Protein AF-A0A447U8D1-F1 (afdb_monomer)

Structure (mmCIF, N/CA/C/O backbone):
data_AF-A0A447U8D1-F1
#
_entry.id   AF-A0A447U8D1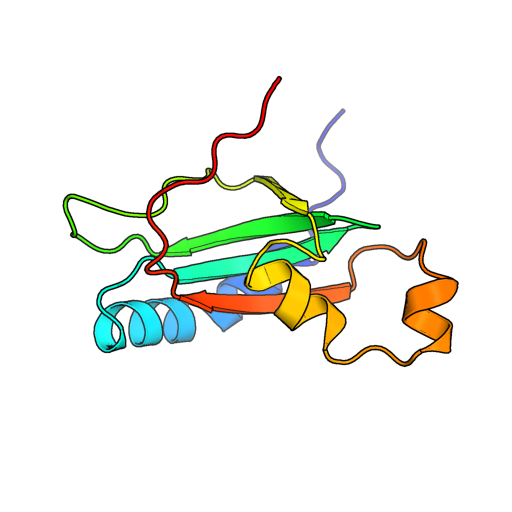-F1
#
loop_
_atom_site.group_PDB
_atom_site.id
_atom_site.type_symbol
_atom_site.label_atom_id
_atom_site.label_alt_id
_atom_site.label_comp_id
_atom_site.label_asym_id
_atom_site.label_entity_id
_atom_site.label_seq_id
_atom_site.pdbx_PDB_ins_code
_atom_site.Cartn_x
_atom_site.Cartn_y
_atom_site.Cartn_z
_atom_site.occupancy
_atom_site.B_iso_or_equiv
_atom_site.auth_seq_id
_atom_site.auth_comp_id
_atom_site.auth_asym_id
_atom_site.auth_atom_id
_atom_site.pdbx_PDB_model_num
ATOM 1 N N . MET A 1 1 ? -4.414 22.495 -18.293 1.00 30.03 1 MET A N 1
ATOM 2 C CA . MET A 1 1 ? -4.203 21.281 -19.118 1.00 30.03 1 MET A CA 1
ATOM 3 C C . MET A 1 1 ? -3.964 20.086 -18.184 1.00 30.03 1 MET A C 1
ATOM 5 O O . MET A 1 1 ? -2.828 19.682 -17.995 1.00 30.03 1 MET A O 1
ATOM 9 N N . TRP A 1 2 ? -5.014 19.576 -17.518 1.00 29.09 2 TRP A N 1
ATOM 10 C CA . TRP A 1 2 ? -4.907 18.527 -16.472 1.00 29.09 2 TRP A CA 1
ATOM 11 C C . TRP A 1 2 ? -5.945 17.395 -16.636 1.00 29.09 2 TRP A C 1
ATOM 13 O O . TRP A 1 2 ? -6.084 16.536 -15.771 1.00 29.09 2 TRP A O 1
ATOM 23 N N . ALA A 1 3 ? -6.712 17.397 -17.729 1.00 31.27 3 ALA A N 1
ATOM 24 C CA . ALA A 1 3 ? -7.995 16.695 -17.791 1.00 31.27 3 ALA A CA 1
ATOM 25 C C . ALA A 1 3 ? -7.976 15.281 -18.409 1.00 31.27 3 ALA A C 1
ATOM 27 O O . ALA A 1 3 ? -9.032 14.667 -18.493 1.00 31.27 3 ALA A O 1
ATOM 28 N N . LEU A 1 4 ? -6.833 14.715 -18.820 1.00 38.97 4 LEU A N 1
ATOM 29 C CA . LEU A 1 4 ? -6.835 13.491 -19.650 1.00 38.97 4 LEU A CA 1
ATOM 30 C C . LEU A 1 4 ? -6.114 12.264 -19.068 1.00 38.97 4 LEU A C 1
ATOM 32 O O . LEU A 1 4 ? -5.626 11.429 -19.820 1.00 38.97 4 LEU A O 1
ATOM 36 N N . ARG A 1 5 ? -6.062 12.081 -17.740 1.00 44.31 5 ARG A N 1
ATOM 37 C CA . ARG A 1 5 ? -5.369 10.906 -17.162 1.00 44.31 5 ARG A CA 1
ATOM 38 C C . ARG A 1 5 ? -6.108 10.204 -16.016 1.00 44.31 5 ARG A C 1
ATOM 40 O O . ARG A 1 5 ? -5.488 9.827 -15.033 1.00 44.31 5 ARG A O 1
ATOM 47 N N . ASN A 1 6 ? -7.433 10.039 -16.117 1.00 43.38 6 ASN A N 1
ATOM 48 C CA . ASN A 1 6 ? -8.276 9.537 -15.013 1.00 43.38 6 ASN A CA 1
ATOM 49 C C . ASN A 1 6 ? -9.350 8.508 -15.428 1.00 43.38 6 ASN A C 1
ATOM 51 O O . ASN A 1 6 ? -10.514 8.641 -15.036 1.00 43.38 6 ASN A O 1
ATOM 55 N N . ILE A 1 7 ? -8.981 7.485 -16.208 1.00 45.62 7 ILE A N 1
ATOM 56 C CA . ILE A 1 7 ? -9.900 6.373 -16.534 1.00 45.62 7 ILE A CA 1
ATOM 57 C C . ILE A 1 7 ? -9.532 5.056 -15.818 1.00 45.62 7 ILE A C 1
ATOM 59 O O . ILE A 1 7 ? -10.434 4.304 -15.484 1.00 45.62 7 ILE A O 1
ATOM 63 N N . HIS A 1 8 ? -8.274 4.816 -15.421 1.00 55.75 8 HIS A N 1
ATOM 64 C CA . HIS A 1 8 ? -7.895 3.537 -14.778 1.00 55.75 8 HIS A CA 1
ATOM 65 C C . HIS A 1 8 ? -7.888 3.537 -13.236 1.00 55.75 8 HIS A C 1
ATOM 67 O O . HIS A 1 8 ? -8.060 2.490 -12.624 1.00 55.75 8 HIS A O 1
ATOM 73 N N . ASN A 1 9 ? -7.721 4.692 -12.578 1.00 57.09 9 ASN A N 1
ATOM 74 C CA . ASN A 1 9 ? -7.604 4.754 -11.110 1.00 57.09 9 ASN A CA 1
ATOM 75 C C . ASN A 1 9 ? -8.960 4.630 -10.381 1.00 57.09 9 ASN A C 1
ATOM 77 O O . ASN A 1 9 ? -9.060 4.031 -9.313 1.00 57.09 9 ASN A O 1
ATOM 81 N N . ARG A 1 10 ? -10.030 5.179 -10.975 1.00 59.50 10 ARG A N 1
ATOM 82 C CA . ARG A 1 10 ? -11.375 5.139 -10.377 1.00 59.50 10 ARG A CA 1
ATOM 83 C C . ARG A 1 10 ? -11.905 3.715 -10.215 1.00 59.50 10 ARG A C 1
ATOM 85 O O . ARG A 1 10 ? -12.557 3.444 -9.213 1.00 59.50 10 ARG A O 1
ATOM 92 N N . ASP A 1 11 ? -11.578 2.830 -11.151 1.00 76.19 11 ASP A N 1
ATOM 93 C CA . ASP A 1 11 ? -11.972 1.423 -11.089 1.00 76.19 11 ASP A CA 1
ATOM 94 C C . ASP A 1 11 ? -11.291 0.711 -9.904 1.00 76.19 11 ASP A C 1
ATOM 96 O O . ASP A 1 11 ? -11.960 0.193 -9.010 1.00 76.19 11 ASP A O 1
ATOM 100 N N . VAL A 1 12 ? -9.964 0.844 -9.784 1.00 81.56 12 VAL A N 1
ATOM 101 C CA . VAL A 1 12 ? -9.176 0.246 -8.690 1.00 81.56 12 VAL A CA 1
ATOM 102 C C . VAL A 1 12 ? -9.679 0.673 -7.311 1.00 81.56 12 VAL A C 1
ATOM 104 O O . VAL A 1 12 ? -9.850 -0.171 -6.434 1.00 81.56 12 VAL A O 1
ATOM 107 N N . LEU A 1 13 ? -9.939 1.965 -7.097 1.00 87.31 13 LEU A N 1
ATOM 108 C CA . LEU A 1 13 ? -10.405 2.456 -5.795 1.00 87.31 13 LEU A CA 1
ATOM 109 C C . LEU A 1 13 ? -11.836 2.025 -5.475 1.00 87.31 13 LEU A C 1
ATOM 111 O O . LEU A 1 13 ? -12.155 1.817 -4.302 1.00 87.31 13 LEU A O 1
ATOM 115 N N . SER A 1 14 ? -12.684 1.868 -6.494 1.00 87.69 14 SER A N 1
ATOM 116 C CA . SER A 1 14 ? -14.043 1.359 -6.306 1.00 87.69 14 SER A CA 1
ATOM 117 C C . SER A 1 14 ? -14.029 -0.085 -5.796 1.00 87.69 14 SER A C 1
ATOM 119 O O . SER A 1 14 ? -14.736 -0.406 -4.841 1.00 87.69 14 SER A O 1
ATOM 121 N N . VAL A 1 15 ? -13.137 -0.915 -6.347 1.00 89.94 15 VAL A N 1
ATOM 122 C CA . VAL A 1 15 ? -12.950 -2.310 -5.932 1.00 89.94 15 VAL A CA 1
ATOM 123 C C . VAL A 1 15 ? -12.231 -2.396 -4.587 1.00 89.94 15 VAL A C 1
ATOM 125 O O . VAL A 1 15 ? -12.634 -3.169 -3.725 1.00 89.94 15 VAL A O 1
ATOM 128 N N . ALA A 1 16 ? -11.185 -1.594 -4.370 1.00 91.50 16 ALA A N 1
ATOM 129 C CA . ALA A 1 16 ? -10.369 -1.650 -3.159 1.00 91.50 16 ALA A CA 1
ATOM 130 C C . ALA A 1 16 ? -11.097 -1.120 -1.912 1.00 91.50 16 ALA A C 1
ATOM 132 O O . ALA A 1 16 ? -10.801 -1.566 -0.805 1.00 91.50 16 ALA A O 1
ATOM 133 N N . GLY A 1 17 ? -12.052 -0.196 -2.066 1.00 92.94 17 GLY A N 1
ATOM 134 C CA . GLY A 1 17 ? -12.705 0.518 -0.962 1.00 92.94 17 GLY A CA 1
ATOM 135 C C . GLY A 1 17 ? -13.197 -0.366 0.198 1.00 92.94 17 GLY A C 1
ATOM 136 O O . GLY A 1 17 ? -12.819 -0.098 1.346 1.00 92.94 17 GLY A O 1
ATOM 137 N N . PRO A 1 18 ? -13.990 -1.427 -0.055 1.00 94.69 18 PRO A N 1
ATOM 138 C CA . PRO A 1 18 ? -14.447 -2.344 0.991 1.00 94.69 18 PRO A CA 1
ATOM 139 C C . PRO A 1 18 ? -13.302 -3.082 1.699 1.00 94.69 18 PRO A C 1
ATOM 141 O O . PRO A 1 18 ? -13.313 -3.209 2.926 1.00 94.69 18 PRO A O 1
ATOM 144 N N . PHE A 1 19 ? -12.285 -3.522 0.952 1.00 94.88 19 PHE A N 1
ATOM 145 C CA . PHE A 1 19 ? -11.123 -4.220 1.509 1.00 94.88 19 PHE A CA 1
ATOM 146 C C . PHE A 1 19 ? -10.256 -3.290 2.349 1.00 94.88 19 PHE A C 1
ATOM 148 O O . PHE A 1 19 ? -9.835 -3.672 3.436 1.00 94.88 19 PHE A O 1
ATOM 155 N N . MET A 1 20 ? -10.048 -2.055 1.891 1.00 94.75 20 MET A N 1
ATOM 156 C CA . MET A 1 20 ? -9.318 -1.041 2.646 1.00 94.75 20 MET A CA 1
ATOM 157 C C . MET A 1 20 ? -9.993 -0.750 3.983 1.00 94.75 20 MET A C 1
ATOM 159 O O . MET A 1 20 ? -9.324 -0.680 5.009 1.00 94.75 20 MET A O 1
ATOM 163 N N . HIS A 1 21 ? -11.320 -0.592 3.980 1.00 95.25 21 HIS A N 1
ATOM 164 C CA . HIS A 1 21 ? -12.075 -0.336 5.201 1.00 95.25 21 HIS A CA 1
ATOM 165 C C . HIS A 1 21 ? -11.984 -1.516 6.172 1.00 95.25 21 HIS A C 1
ATOM 167 O O . HIS A 1 21 ? -11.685 -1.321 7.347 1.00 95.25 21 HIS A O 1
ATOM 173 N N . ARG A 1 22 ? -12.178 -2.746 5.679 1.00 95.75 22 ARG A N 1
ATOM 174 C CA . ARG A 1 22 ? -12.049 -3.952 6.503 1.00 95.75 22 ARG A CA 1
ATOM 175 C C . ARG A 1 22 ? -10.637 -4.100 7.069 1.00 95.75 22 ARG A C 1
ATOM 177 O O . ARG A 1 22 ? -10.501 -4.399 8.247 1.00 95.75 22 ARG A O 1
ATOM 184 N N . LEU A 1 23 ? -9.608 -3.879 6.253 1.00 94.19 23 LEU A N 1
ATOM 185 C CA . LEU A 1 23 ? -8.218 -3.976 6.688 1.00 94.19 23 LEU A CA 1
ATOM 186 C C . LEU A 1 23 ? -7.895 -2.924 7.752 1.00 94.19 23 LEU A C 1
ATOM 188 O O . LEU A 1 23 ? -7.296 -3.283 8.753 1.00 94.19 23 LEU A O 1
ATOM 192 N N . MET A 1 24 ? -8.363 -1.682 7.585 1.00 94.00 24 MET A N 1
ATOM 193 C CA . MET A 1 24 ? -8.179 -0.609 8.571 1.00 94.00 24 MET A CA 1
ATOM 194 C C . MET A 1 24 ? -8.825 -0.970 9.910 1.00 94.00 24 MET A C 1
ATOM 196 O O . MET A 1 24 ? -8.212 -0.792 10.957 1.00 94.00 24 MET A O 1
ATOM 200 N N . LEU A 1 25 ? -10.036 -1.535 9.886 1.00 94.12 25 LEU A N 1
ATOM 201 C CA . LEU A 1 25 ? -10.708 -1.983 11.107 1.00 94.12 25 LEU A CA 1
ATOM 202 C C . LEU A 1 25 ? -9.979 -3.145 11.792 1.00 94.12 25 LEU A C 1
ATOM 204 O O . LEU A 1 25 ? -9.952 -3.200 13.016 1.00 94.12 25 LEU A O 1
ATOM 208 N N . LEU A 1 26 ? -9.417 -4.076 11.016 1.00 94.56 26 LEU A N 1
ATOM 209 C CA . LEU A 1 26 ? -8.712 -5.242 11.551 1.00 94.56 26 LEU A CA 1
ATOM 210 C C . LEU A 1 26 ? -7.318 -4.899 12.085 1.00 94.56 26 LEU A C 1
ATOM 212 O O . LEU A 1 26 ? -6.904 -5.481 13.081 1.00 94.56 26 LEU A O 1
ATOM 216 N N . SER A 1 27 ? -6.592 -3.993 11.424 1.00 91.06 27 SER A N 1
ATOM 217 C CA . SER A 1 27 ? -5.248 -3.589 11.845 1.00 91.06 27 SER A CA 1
ATOM 218 C C . SER A 1 27 ? -5.257 -2.474 12.887 1.00 91.06 27 SER A C 1
ATOM 220 O O . SER A 1 27 ? -4.308 -2.367 13.652 1.00 91.06 27 SER A O 1
ATOM 222 N N . GLY A 1 28 ? -6.292 -1.627 12.906 1.00 91.00 28 GLY A N 1
ATOM 223 C CA . GLY A 1 28 ? -6.302 -0.381 13.678 1.00 91.00 28 GLY A CA 1
ATOM 224 C C . GLY A 1 28 ? -5.428 0.728 13.076 1.00 91.00 28 GLY A C 1
ATOM 225 O O . GLY A 1 28 ? -5.309 1.799 13.667 1.00 91.00 28 GLY A O 1
ATOM 226 N N . GLU A 1 29 ? -4.859 0.498 11.893 1.00 90.69 29 GLU A N 1
ATOM 227 C CA . GLU A 1 29 ? -3.856 1.352 11.251 1.00 90.69 29 GLU A CA 1
ATOM 228 C C . GLU A 1 29 ? -4.385 2.016 9.977 1.00 90.69 29 GLU A C 1
ATOM 230 O O . GLU A 1 29 ? -5.316 1.519 9.337 1.00 90.69 29 GLU A O 1
ATOM 235 N N . THR A 1 30 ? -3.765 3.124 9.560 1.00 92.31 30 THR A N 1
ATOM 236 C CA . THR A 1 30 ? -4.105 3.759 8.280 1.00 92.31 30 THR A CA 1
ATOM 237 C C . THR A 1 30 ? -3.780 2.806 7.129 1.00 92.31 30 THR A C 1
ATOM 239 O O . THR A 1 30 ? -2.661 2.305 7.008 1.00 92.31 30 THR A O 1
ATOM 242 N N . VAL A 1 31 ? -4.757 2.579 6.249 1.00 93.75 31 VAL A N 1
ATOM 243 C CA . VAL A 1 31 ? -4.598 1.746 5.053 1.00 93.75 31 VAL A CA 1
ATOM 244 C C . VAL A 1 31 ? -4.436 2.618 3.824 1.00 93.75 31 VAL A C 1
ATOM 246 O O . VAL A 1 31 ? -5.242 3.512 3.576 1.00 93.75 31 VAL A O 1
ATOM 249 N N . ASN A 1 32 ? -3.426 2.314 3.018 1.00 92.75 32 ASN A N 1
ATOM 250 C CA . ASN A 1 32 ? -3.109 3.025 1.791 1.00 92.75 32 ASN A CA 1
ATOM 251 C C . ASN A 1 32 ? -3.214 2.089 0.585 1.00 92.75 32 ASN A C 1
ATOM 253 O O . ASN A 1 32 ? -2.916 0.898 0.675 1.00 92.75 32 ASN A O 1
ATOM 257 N N . VAL A 1 33 ? -3.598 2.657 -0.555 1.00 93.19 33 VAL A N 1
ATOM 258 C CA . VAL A 1 33 ? -3.473 2.033 -1.873 1.00 93.19 33 VAL A CA 1
ATOM 259 C C . VAL A 1 33 ? -2.510 2.862 -2.693 1.00 93.19 33 VAL A C 1
ATOM 261 O O . VAL A 1 33 ? -2.694 4.073 -2.827 1.00 93.19 33 VAL A O 1
ATOM 264 N N . ALA A 1 34 ? -1.506 2.209 -3.262 1.00 92.00 34 ALA A N 1
ATOM 265 C CA . ALA A 1 34 ? -0.517 2.847 -4.111 1.00 92.00 34 ALA A CA 1
ATOM 266 C C . ALA A 1 34 ? -0.425 2.147 -5.460 1.00 92.00 34 ALA A C 1
ATOM 268 O O . ALA A 1 34 ? -0.547 0.928 -5.524 1.00 92.00 34 ALA A O 1
ATOM 269 N N . ILE A 1 35 ? -0.153 2.907 -6.516 1.00 91.00 35 ILE A N 1
ATOM 270 C CA . ILE A 1 35 ? 0.226 2.365 -7.824 1.00 91.00 35 ILE A CA 1
ATOM 271 C C . ILE A 1 35 ? 1.672 2.695 -8.117 1.00 91.00 35 ILE A C 1
ATOM 273 O O . ILE A 1 35 ? 2.170 3.755 -7.737 1.00 91.00 35 ILE A O 1
ATOM 277 N N . ARG A 1 36 ? 2.343 1.824 -8.857 1.00 88.62 36 ARG A N 1
ATOM 278 C CA . ARG A 1 36 ? 3.692 2.122 -9.312 1.00 88.62 36 ARG A CA 1
ATOM 279 C C . ARG A 1 36 ? 3.690 3.143 -10.445 1.00 88.62 36 ARG A C 1
ATOM 281 O O . ARG A 1 36 ? 2.890 3.052 -11.372 1.00 88.62 36 ARG A O 1
ATOM 288 N N . ASN A 1 37 ? 4.618 4.090 -10.411 1.00 87.00 37 ASN A N 1
ATOM 289 C CA . ASN A 1 37 ? 4.879 5.023 -11.498 1.00 87.00 37 ASN A CA 1
ATOM 290 C C . ASN A 1 37 ? 6.391 5.223 -11.663 1.00 87.00 37 ASN A C 1
ATOM 292 O O . ASN A 1 37 ? 6.987 6.043 -10.962 1.00 87.00 37 ASN A O 1
ATOM 296 N N . GLY A 1 38 ? 7.003 4.470 -12.581 1.00 84.88 38 GLY A N 1
ATOM 297 C CA . GLY A 1 38 ? 8.458 4.427 -12.715 1.00 84.88 38 GLY A CA 1
ATOM 298 C C . GLY A 1 38 ? 9.097 3.854 -11.449 1.00 84.88 38 GLY A C 1
ATOM 299 O O . GLY A 1 38 ? 8.759 2.745 -11.034 1.00 84.88 38 GLY A O 1
ATOM 300 N N . ASN A 1 39 ? 9.970 4.639 -10.812 1.00 84.69 39 ASN A N 1
ATOM 301 C CA . ASN A 1 39 ? 10.742 4.229 -9.629 1.00 84.69 39 ASN A CA 1
ATOM 302 C C . ASN A 1 39 ? 10.101 4.631 -8.294 1.00 84.69 39 ASN A C 1
ATOM 304 O O . ASN A 1 39 ? 10.744 4.576 -7.243 1.00 84.69 39 ASN A O 1
ATOM 308 N N . GLU A 1 40 ? 8.828 5.021 -8.328 1.00 88.69 40 GLU A N 1
ATOM 309 C CA . GLU A 1 40 ? 8.092 5.497 -7.162 1.00 88.69 40 GLU A CA 1
ATOM 310 C C . GLU A 1 40 ? 6.726 4.815 -7.048 1.00 88.69 40 GLU A C 1
ATOM 312 O O . GLU A 1 40 ? 6.090 4.463 -8.046 1.00 88.69 40 GLU A O 1
ATOM 317 N N . ALA A 1 41 ? 6.253 4.663 -5.816 1.00 90.38 41 ALA A N 1
ATOM 318 C CA . ALA A 1 41 ? 4.872 4.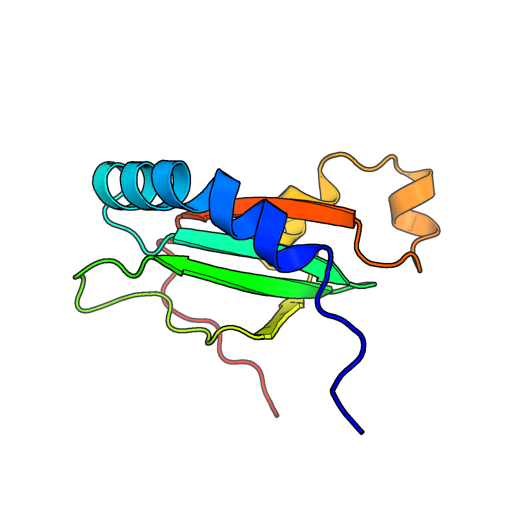340 -5.498 1.00 90.38 41 ALA A CA 1
ATOM 319 C C . ALA A 1 41 ? 4.084 5.641 -5.319 1.00 90.38 41 ALA A C 1
ATOM 321 O O . ALA A 1 41 ? 4.501 6.515 -4.568 1.00 90.38 41 ALA A O 1
ATOM 322 N N . VAL A 1 42 ? 2.942 5.774 -5.986 1.00 90.94 42 VAL A N 1
ATOM 323 C CA . VAL A 1 42 ? 2.055 6.936 -5.872 1.00 90.94 42 VAL A CA 1
ATOM 324 C C . VAL A 1 42 ? 0.816 6.535 -5.092 1.00 90.94 42 VAL A C 1
ATOM 326 O O . VAL A 1 42 ? 0.085 5.646 -5.533 1.00 90.94 42 VAL A O 1
ATOM 329 N N . LEU A 1 43 ? 0.560 7.197 -3.964 1.00 91.00 43 LEU A N 1
ATOM 330 C CA . LEU A 1 43 ? -0.642 6.967 -3.165 1.00 91.00 43 LEU A CA 1
ATOM 331 C C . LEU A 1 43 ? -1.879 7.451 -3.924 1.00 91.00 43 LEU A C 1
ATOM 333 O O . LEU A 1 43 ? -1.972 8.615 -4.305 1.00 91.00 43 LEU A O 1
ATOM 337 N N . ILE A 1 44 ? -2.838 6.558 -4.140 1.00 91.50 44 ILE A N 1
ATOM 338 C CA . ILE A 1 44 ? -4.076 6.840 -4.877 1.00 91.50 44 ILE A CA 1
ATOM 339 C C . ILE A 1 44 ? -5.332 6.693 -4.022 1.00 91.50 44 ILE A C 1
ATOM 341 O O . ILE A 1 44 ? -6.358 7.263 -4.373 1.00 91.50 44 ILE A O 1
ATOM 345 N N . GLY A 1 45 ? -5.259 5.980 -2.897 1.00 91.44 45 GLY A N 1
ATOM 346 C CA . GLY A 1 45 ? -6.368 5.834 -1.959 1.00 91.44 45 GLY A CA 1
ATOM 347 C C . GLY A 1 45 ? -5.879 5.699 -0.526 1.00 91.44 45 GLY A C 1
ATOM 348 O O . GLY A 1 45 ? -4.791 5.180 -0.288 1.00 91.44 45 GLY A O 1
ATOM 349 N N . GLN A 1 46 ? -6.695 6.147 0.427 1.00 91.50 46 GLN A N 1
ATOM 350 C CA . GLN A 1 46 ? -6.378 6.089 1.850 1.00 91.50 46 GLN A CA 1
ATOM 351 C C . GLN A 1 46 ? -7.650 5.895 2.689 1.00 91.50 46 GLN A C 1
ATOM 353 O O . GLN A 1 46 ? -8.709 6.449 2.384 1.00 91.50 46 GLN A O 1
ATOM 358 N N . LYS A 1 47 ? -7.546 5.075 3.737 1.00 93.50 47 LYS A N 1
ATOM 359 C CA . LYS A 1 47 ? -8.511 4.945 4.831 1.00 93.50 47 LYS A CA 1
ATOM 360 C C . LYS A 1 47 ? -7.766 5.180 6.136 1.00 93.50 47 LYS A C 1
ATOM 362 O O . LYS A 1 47 ? -7.057 4.298 6.609 1.00 93.50 47 LYS A O 1
ATOM 367 N N . GLU A 1 48 ? -7.905 6.387 6.670 1.00 90.62 48 GLU A N 1
ATOM 368 C CA . GLU A 1 48 ? -7.278 6.783 7.929 1.00 90.62 48 GLU A CA 1
ATOM 369 C C . GLU A 1 48 ? -7.875 6.021 9.115 1.00 90.62 48 GLU A C 1
ATOM 371 O O . GLU A 1 48 ? -9.094 5.842 9.206 1.00 90.62 48 GLU A O 1
ATOM 376 N N . CYS A 1 49 ? -7.010 5.602 10.039 1.00 88.88 49 CYS A N 1
ATOM 377 C CA . CYS A 1 49 ? -7.439 5.152 11.355 1.00 88.88 49 CYS A CA 1
ATOM 378 C C . CYS A 1 49 ? -7.713 6.348 12.282 1.00 88.88 49 CYS A C 1
ATOM 380 O O . CYS A 1 49 ? -7.364 7.494 11.992 1.00 88.88 49 CYS A O 1
ATOM 382 N N . LYS A 1 50 ? -8.336 6.080 13.434 1.00 85.31 50 LYS A N 1
ATOM 383 C CA . LYS A 1 50 ? -8.656 7.106 14.445 1.00 85.31 50 LYS A CA 1
ATOM 384 C C . LYS A 1 50 ? -7.543 7.320 15.481 1.00 85.31 50 LYS A C 1
ATOM 386 O O . LYS A 1 50 ? -7.771 8.010 16.471 1.00 85.31 50 LYS A O 1
ATOM 391 N N . SER A 1 51 ? -6.366 6.725 15.282 1.00 83.94 51 SER A N 1
ATOM 392 C CA . SER A 1 51 ? -5.240 6.878 16.206 1.00 83.94 51 SER A CA 1
ATOM 393 C C . SER A 1 51 ? -4.676 8.304 16.176 1.00 83.94 51 SER A C 1
ATOM 395 O O . SER A 1 51 ? -4.663 8.977 15.138 1.00 83.94 51 SER A O 1
ATOM 397 N N . MET A 1 52 ? -4.194 8.763 17.335 1.00 76.31 52 MET A N 1
ATOM 398 C CA . MET A 1 52 ? -3.537 10.065 17.487 1.00 76.31 52 MET A CA 1
ATOM 399 C C . MET A 1 52 ? -2.191 10.108 16.750 1.00 76.31 52 MET A C 1
ATOM 401 O O . MET A 1 52 ? -1.832 11.142 16.192 1.00 76.31 52 MET A O 1
ATOM 405 N N . VAL A 1 53 ? -1.483 8.976 16.700 1.00 79.56 53 VAL A N 1
ATOM 406 C CA . VAL A 1 53 ? -0.281 8.791 15.881 1.00 79.56 53 VAL A CA 1
ATOM 407 C C . VAL A 1 53 ? -0.670 7.948 14.678 1.00 79.56 53 VAL A C 1
ATOM 409 O O . VAL A 1 53 ? -1.146 6.826 14.843 1.00 79.56 53 VAL A O 1
ATOM 412 N N . ARG A 1 54 ? -0.500 8.502 13.477 1.00 78.25 54 ARG A N 1
ATOM 413 C CA . ARG A 1 54 ? -0.827 7.823 12.222 1.00 78.25 54 ARG A CA 1
ATOM 414 C C . ARG A 1 54 ? 0.026 8.333 11.071 1.00 78.25 54 ARG A C 1
ATOM 416 O O . ARG A 1 54 ? 0.478 9.477 11.081 1.00 78.25 54 ARG A O 1
ATOM 423 N N . MET A 1 55 ? 0.179 7.496 10.052 1.00 78.75 55 MET A N 1
ATOM 424 C CA . MET A 1 55 ? 0.724 7.910 8.763 1.00 78.75 55 MET A CA 1
ATOM 425 C C . MET A 1 55 ? -0.202 8.951 8.108 1.00 78.75 55 MET A C 1
ATOM 427 O O . MET A 1 55 ? -1.409 8.723 8.016 1.00 78.75 55 MET A O 1
ATOM 431 N N . CYS A 1 56 ? 0.358 10.082 7.664 1.00 77.50 56 CYS A N 1
ATOM 432 C CA . CYS A 1 56 ? -0.389 11.253 7.175 1.00 77.50 56 CYS A CA 1
ATOM 433 C C . CYS A 1 56 ? 0.022 11.725 5.768 1.00 77.50 56 CYS A C 1
ATOM 435 O O . CYS A 1 56 ? -0.221 12.874 5.399 1.00 77.50 56 CYS A O 1
ATOM 437 N N . ALA A 1 57 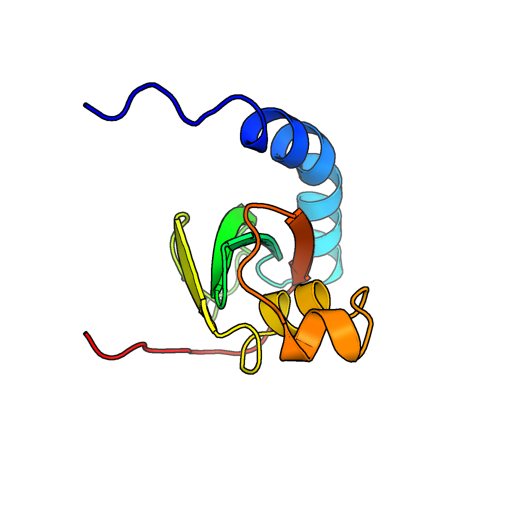? 0.646 10.858 4.965 1.00 83.62 57 ALA A N 1
ATOM 438 C CA . ALA A 1 57 ? 0.986 11.205 3.588 1.00 83.62 57 ALA A CA 1
ATOM 439 C C . ALA A 1 57 ? -0.293 11.450 2.755 1.00 83.62 57 ALA A C 1
ATOM 441 O O . ALA A 1 57 ? -1.153 10.561 2.705 1.00 83.62 57 ALA A O 1
ATOM 442 N N . PRO A 1 58 ? -0.438 12.620 2.104 1.00 85.06 58 PRO A N 1
ATOM 443 C CA . PRO 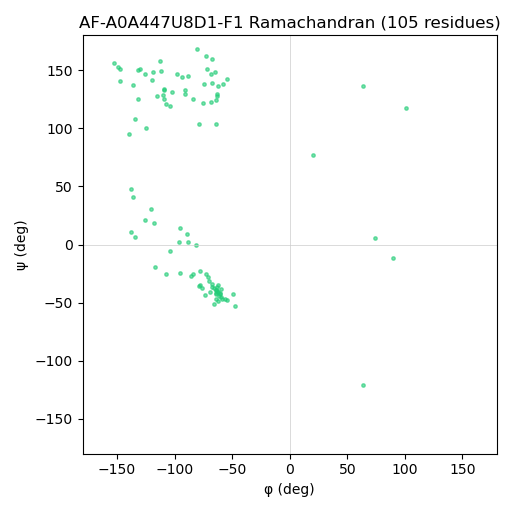A 1 58 ? -1.614 12.931 1.300 1.00 85.06 58 PRO A CA 1
ATOM 444 C C . PRO A 1 58 ? -1.711 12.060 0.038 1.00 85.06 58 PRO A C 1
ATOM 446 O O . PRO A 1 58 ? -0.727 11.523 -0.475 1.00 85.06 58 PRO A O 1
ATOM 449 N N . LEU A 1 59 ? -2.919 11.955 -0.523 1.00 89.19 59 LEU A N 1
ATOM 450 C CA . LEU A 1 59 ? -3.103 11.340 -1.840 1.00 89.19 59 LEU A CA 1
ATOM 451 C C . LEU A 1 59 ? -2.274 12.084 -2.896 1.00 89.19 59 LEU A C 1
ATOM 453 O O . LEU A 1 59 ? -2.218 13.311 -2.917 1.00 89.19 59 LEU A O 1
ATOM 457 N N . GLY A 1 60 ? -1.637 11.328 -3.785 1.00 87.88 60 GLY A N 1
ATOM 458 C CA . GLY A 1 60 ? -0.674 11.833 -4.760 1.00 87.88 60 GLY A CA 1
ATOM 459 C C . GLY A 1 60 ? 0.774 11.857 -4.265 1.00 87.88 60 GLY A C 1
ATOM 460 O O . GLY A 1 60 ? 1.669 12.005 -5.100 1.00 87.88 60 GLY A O 1
ATOM 461 N N . SER A 1 61 ? 1.029 11.655 -2.963 1.00 89.75 61 SER A N 1
ATOM 462 C CA . SER A 1 61 ? 2.390 11.482 -2.442 1.00 89.75 61 SER A CA 1
ATOM 463 C C . SER A 1 61 ? 3.129 10.362 -3.166 1.00 89.75 61 SER A C 1
ATOM 465 O O . SER A 1 61 ? 2.549 9.325 -3.503 1.00 89.75 61 SER A O 1
ATOM 467 N N . ARG A 1 62 ? 4.426 10.587 -3.382 1.00 90.56 62 ARG A N 1
ATOM 468 C CA . ARG A 1 62 ? 5.334 9.666 -4.061 1.00 90.56 62 ARG A CA 1
ATOM 469 C C . ARG A 1 62 ? 6.315 9.104 -3.042 1.00 90.56 62 ARG A C 1
ATOM 471 O O . ARG A 1 62 ? 6.907 9.863 -2.284 1.00 90.56 62 ARG A O 1
ATOM 478 N N . LEU A 1 63 ? 6.439 7.785 -2.999 1.00 89.00 63 LEU A N 1
ATOM 479 C CA . LEU A 1 63 ? 7.286 7.065 -2.056 1.00 89.00 63 LEU A CA 1
ATOM 480 C C . LEU A 1 63 ? 8.338 6.264 -2.841 1.00 89.00 63 LEU A C 1
ATOM 482 O O . LEU A 1 63 ? 8.002 5.681 -3.877 1.00 89.00 63 LEU A O 1
ATOM 486 N N . PRO A 1 64 ? 9.591 6.170 -2.368 1.00 89.50 64 PRO A N 1
ATOM 487 C CA . PRO A 1 64 ? 10.606 5.333 -2.991 1.00 89.50 64 PRO A CA 1
ATOM 488 C C . PRO A 1 64 ? 10.173 3.867 -2.949 1.00 89.50 64 PRO A C 1
ATOM 490 O O . PRO A 1 64 ? 9.710 3.371 -1.917 1.00 89.50 64 PRO A O 1
ATOM 493 N N . LEU A 1 65 ? 10.351 3.145 -4.060 1.00 89.19 65 LEU A N 1
ATOM 494 C CA . LEU A 1 65 ? 9.922 1.744 -4.127 1.00 89.19 65 LEU A CA 1
ATOM 495 C C . LEU A 1 65 ? 10.692 0.842 -3.149 1.00 89.19 65 LEU A C 1
ATOM 497 O O . LEU A 1 65 ? 10.113 -0.012 -2.490 1.00 89.19 65 LEU A O 1
ATOM 501 N N . HIS A 1 66 ? 11.993 1.058 -2.993 1.00 86.94 66 HIS A N 1
ATOM 502 C CA . HIS A 1 66 ? 12.841 0.215 -2.146 1.00 86.94 66 HIS A CA 1
ATOM 503 C C . HIS A 1 66 ? 12.691 0.506 -0.640 1.00 86.94 66 HIS A C 1
ATOM 505 O O . HIS A 1 66 ? 12.980 -0.357 0.190 1.00 86.94 66 HIS A O 1
ATOM 511 N N . ALA A 1 67 ? 12.232 1.708 -0.276 1.00 85.06 67 ALA A N 1
ATOM 512 C CA . ALA A 1 67 ? 12.208 2.201 1.104 1.00 85.06 67 ALA A CA 1
ATOM 513 C C . ALA A 1 67 ? 10.792 2.493 1.632 1.00 85.06 67 ALA A C 1
ATOM 515 O O . ALA A 1 67 ? 10.635 3.169 2.641 1.00 85.06 67 ALA A O 1
ATOM 516 N N . SER A 1 68 ? 9.754 1.948 0.993 1.00 88.56 68 SER A N 1
ATOM 517 C CA . SER A 1 68 ? 8.377 2.003 1.497 1.00 88.56 68 SER A CA 1
ATOM 518 C C . SER A 1 68 ? 7.729 0.620 1.500 1.00 88.56 68 SER A C 1
ATOM 520 O O . SER A 1 68 ? 8.063 -0.232 0.676 1.00 88.56 68 SER A O 1
ATOM 522 N N . GLY A 1 69 ? 6.780 0.392 2.415 1.00 87.06 69 GLY A N 1
ATOM 523 C CA . GLY A 1 69 ? 6.000 -0.852 2.448 1.00 87.06 69 GLY A CA 1
ATOM 524 C C . GLY A 1 69 ? 5.240 -1.083 1.138 1.00 87.06 69 GLY A C 1
ATOM 525 O O . GLY A 1 69 ? 5.358 -2.149 0.537 1.00 87.06 69 GLY A O 1
ATOM 526 N N . ALA A 1 70 ? 4.558 -0.041 0.640 1.00 89.00 70 ALA A N 1
ATOM 527 C CA . ALA A 1 70 ? 3.901 -0.048 -0.671 1.00 89.00 70 ALA A CA 1
ATOM 528 C C . ALA A 1 70 ? 4.870 -0.416 -1.789 1.00 89.00 70 ALA A C 1
ATOM 530 O O . ALA A 1 70 ? 4.566 -1.233 -2.649 1.00 89.00 70 ALA A O 1
ATOM 531 N N . GLY A 1 71 ? 6.037 0.220 -1.776 1.00 90.06 71 GLY A N 1
ATOM 532 C CA . GLY A 1 71 ? 7.042 0.057 -2.799 1.00 90.06 71 GLY A CA 1
ATOM 533 C C . GLY A 1 71 ? 7.566 -1.368 -2.874 1.00 90.06 71 GLY A C 1
ATOM 534 O O . GLY A 1 71 ? 7.551 -1.963 -3.945 1.00 90.06 71 GLY A O 1
ATOM 535 N N . LYS A 1 72 ? 7.928 -1.951 -1.729 1.00 90.00 72 LYS A N 1
ATOM 536 C CA . LYS A 1 72 ? 8.369 -3.348 -1.651 1.00 90.00 72 LYS A CA 1
ATOM 537 C C . LYS A 1 72 ? 7.273 -4.304 -2.125 1.00 90.00 72 LYS A C 1
ATOM 539 O O . LYS A 1 72 ? 7.560 -5.213 -2.896 1.00 90.00 72 LYS A O 1
ATOM 544 N N . ALA A 1 73 ? 6.019 -4.063 -1.737 1.00 90.75 73 ALA A N 1
ATOM 545 C CA . ALA A 1 73 ? 4.879 -4.852 -2.206 1.00 90.75 73 ALA A CA 1
ATOM 546 C C . ALA A 1 73 ? 4.658 -4.735 -3.727 1.00 90.75 73 ALA A C 1
ATOM 548 O O . ALA A 1 73 ? 4.317 -5.717 -4.378 1.00 90.75 73 ALA A O 1
ATOM 549 N N . LEU A 1 74 ? 4.887 -3.553 -4.306 1.00 89.31 74 LEU A N 1
ATOM 550 C CA . LEU A 1 74 ? 4.809 -3.320 -5.751 1.00 89.31 74 LEU A CA 1
ATOM 551 C C . LEU A 1 74 ? 5.981 -3.932 -6.530 1.00 89.31 74 LEU A C 1
ATOM 553 O O . LEU A 1 74 ? 5.825 -4.207 -7.718 1.00 89.31 74 LEU A O 1
ATOM 557 N N . LEU A 1 75 ? 7.136 -4.127 -5.888 1.00 88.31 75 LEU A N 1
ATOM 558 C CA . LEU A 1 75 ? 8.299 -4.792 -6.481 1.00 88.31 75 LEU A CA 1
ATOM 559 C C . LEU A 1 75 ? 8.227 -6.323 -6.382 1.00 88.31 75 LEU A C 1
ATOM 561 O O . LEU A 1 75 ? 8.799 -6.999 -7.226 1.00 88.31 75 LEU A O 1
ATOM 565 N N . TYR A 1 76 ? 7.504 -6.865 -5.396 1.00 89.38 76 TYR A N 1
ATOM 566 C CA . TYR A 1 76 ? 7.385 -8.308 -5.151 1.00 89.38 76 TYR A CA 1
ATOM 567 C C . TYR A 1 76 ? 7.038 -9.175 -6.380 1.00 89.38 76 TYR A C 1
ATOM 569 O O . TYR A 1 76 ? 7.634 -10.240 -6.513 1.00 89.38 76 TYR A O 1
ATOM 577 N N . PRO A 1 77 ? 6.107 -8.786 -7.278 1.00 86.88 77 PRO A N 1
ATOM 578 C CA . PRO A 1 77 ? 5.736 -9.638 -8.407 1.00 86.88 77 PRO A CA 1
ATOM 579 C C . PRO A 1 77 ? 6.703 -9.565 -9.602 1.00 86.88 77 PRO A C 1
ATOM 581 O O . PRO A 1 77 ? 6.427 -10.200 -10.616 1.00 86.88 77 PRO A O 1
ATOM 584 N N . LEU A 1 78 ? 7.770 -8.764 -9.535 1.00 85.31 78 LEU A N 1
ATOM 585 C CA . LEU A 1 78 ? 8.685 -8.541 -10.656 1.00 85.31 78 LEU A CA 1
ATOM 586 C C . LEU A 1 78 ? 9.812 -9.575 -10.675 1.00 85.31 78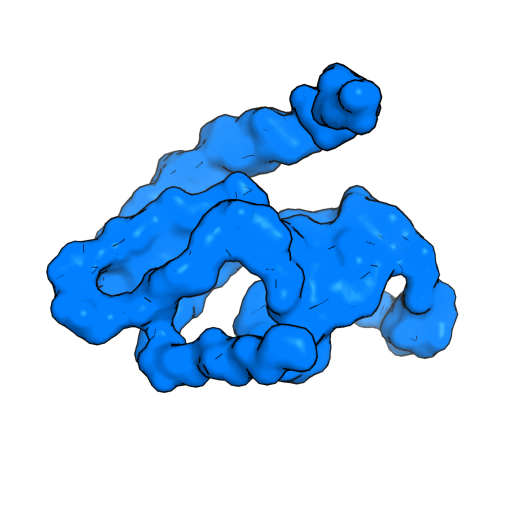 LEU A C 1
ATOM 588 O O . LEU A 1 78 ? 10.328 -9.971 -9.631 1.00 85.31 78 LEU A O 1
ATOM 592 N N . THR A 1 79 ? 10.226 -9.954 -11.878 1.00 85.75 79 THR A N 1
ATOM 593 C CA . THR A 1 79 ? 11.443 -10.743 -12.129 1.00 85.75 79 THR A CA 1
ATOM 594 C C . THR A 1 79 ? 12.715 -9.909 -11.929 1.00 85.75 79 THR A C 1
ATOM 596 O O . THR A 1 79 ? 12.666 -8.676 -11.934 1.00 85.75 79 THR A O 1
ATOM 599 N N . GLU A 1 80 ? 13.876 -10.554 -11.771 1.00 82.50 80 GLU A N 1
ATOM 600 C CA . GLU A 1 80 ? 15.160 -9.843 -11.642 1.00 82.50 80 GLU A CA 1
ATOM 601 C C . GLU A 1 80 ? 15.459 -8.980 -12.877 1.00 82.50 80 GLU A C 1
ATOM 603 O O . GLU A 1 80 ? 15.911 -7.840 -12.748 1.00 82.50 80 GLU A O 1
ATOM 608 N N . GLU A 1 81 ? 15.126 -9.468 -14.072 1.00 82.19 81 GLU A N 1
ATOM 609 C CA . GLU A 1 81 ? 15.274 -8.722 -15.320 1.00 82.19 81 GLU A CA 1
ATOM 610 C C . GLU A 1 81 ? 14.389 -7.467 -15.342 1.00 82.19 81 GLU A C 1
ATOM 612 O O . GLU A 1 81 ? 14.825 -6.399 -15.783 1.00 82.19 81 GLU A O 1
ATOM 617 N N . GLU A 1 82 ? 13.157 -7.568 -14.835 1.00 81.62 82 GLU A N 1
ATOM 618 C CA . GLU A 1 82 ? 12.244 -6.429 -14.713 1.00 81.62 82 GLU A CA 1
ATOM 619 C C . GLU A 1 82 ? 12.736 -5.411 -13.680 1.00 81.62 82 GLU A C 1
ATOM 621 O O . GLU A 1 82 ? 12.624 -4.214 -13.931 1.00 81.62 82 GLU A O 1
ATOM 626 N N . LEU A 1 83 ? 13.338 -5.854 -12.569 1.00 78.81 83 LEU A N 1
ATOM 627 C CA . LEU A 1 83 ? 13.919 -4.967 -11.554 1.00 78.81 83 LEU A CA 1
ATOM 628 C C . LEU A 1 83 ? 15.103 -4.151 -12.093 1.00 78.81 83 LEU A C 1
ATOM 630 O O . LEU A 1 83 ? 15.235 -2.972 -11.761 1.00 78.81 83 LEU A O 1
ATOM 634 N N . VAL A 1 84 ? 15.952 -4.757 -12.928 1.00 74.19 84 VAL A N 1
ATOM 635 C CA . VAL A 1 84 ? 17.140 -4.106 -13.513 1.00 74.19 84 VAL A CA 1
ATOM 636 C C . VAL A 1 84 ? 16.772 -3.195 -14.690 1.00 74.19 84 VAL A C 1
ATOM 638 O O . VAL A 1 84 ? 17.376 -2.137 -14.873 1.00 74.19 84 VAL A O 1
ATOM 641 N N . GLY A 1 85 ? 15.779 -3.583 -15.494 1.00 68.12 85 GLY A N 1
ATOM 642 C CA . GLY A 1 85 ? 15.386 -2.874 -16.716 1.00 68.12 85 GLY A CA 1
ATOM 643 C C . GLY A 1 85 ? 14.348 -1.764 -16.531 1.00 68.12 85 GLY A C 1
ATOM 644 O O . GLY A 1 85 ? 13.886 -1.192 -17.526 1.00 68.12 85 GLY A O 1
ATOM 645 N N . ASP A 1 86 ? 13.910 -1.480 -15.304 1.00 64.31 86 ASP A N 1
ATOM 646 C CA . ASP A 1 86 ? 12.614 -0.838 -15.142 1.00 64.31 86 ASP A CA 1
ATOM 647 C C . ASP A 1 86 ? 12.557 0.654 -15.487 1.00 64.31 86 ASP A C 1
ATOM 649 O O . ASP A 1 86 ? 13.209 1.514 -14.893 1.00 64.31 86 ASP A O 1
ATOM 653 N N . ARG A 1 87 ? 11.675 0.961 -16.439 1.00 59.25 87 ARG A N 1
ATOM 654 C CA . ARG A 1 87 ? 11.212 2.310 -16.790 1.00 59.25 87 ARG A CA 1
ATOM 655 C C . ARG A 1 87 ? 9.700 2.350 -17.054 1.00 59.25 87 ARG A C 1
ATOM 657 O O . ARG A 1 87 ? 9.215 3.343 -17.601 1.00 59.25 87 ARG A O 1
ATOM 664 N N . ARG A 1 88 ? 8.928 1.292 -16.752 1.00 55.91 88 ARG A N 1
ATOM 665 C CA . ARG A 1 88 ? 7.549 1.171 -17.266 1.00 55.91 88 ARG A CA 1
ATOM 666 C C . ARG A 1 88 ? 6.460 1.706 -16.328 1.00 55.91 88 ARG A C 1
ATOM 668 O O . ARG A 1 88 ? 6.525 1.671 -15.104 1.00 55.91 88 ARG A O 1
ATOM 675 N N . GLN A 1 89 ? 5.460 2.272 -17.002 1.00 59.62 89 GLN A N 1
ATOM 676 C CA . GLN A 1 89 ? 4.331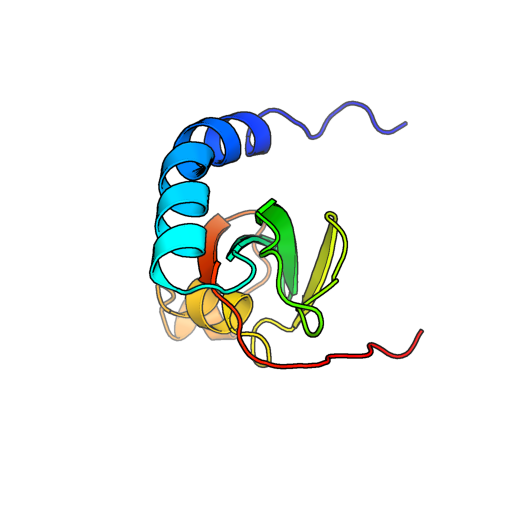 3.064 -16.519 1.00 59.62 89 GLN A CA 1
ATOM 677 C C . GLN A 1 89 ? 3.277 2.226 -15.770 1.00 59.62 89 GLN A C 1
ATOM 679 O O . GLN A 1 89 ? 3.084 1.058 -16.089 1.00 59.62 89 GLN A O 1
ATOM 684 N N . TYR A 1 90 ? 2.580 2.867 -14.819 1.00 56.94 90 TYR A N 1
ATOM 685 C CA . TYR A 1 90 ? 1.333 2.460 -14.136 1.00 56.94 90 TYR A CA 1
ATOM 686 C C . TYR A 1 90 ? 0.991 0.970 -14.170 1.00 56.94 90 TYR A C 1
ATOM 688 O O . TYR A 1 90 ? 0.096 0.550 -14.903 1.00 56.94 90 TYR A O 1
ATOM 696 N N . ARG A 1 91 ? 1.662 0.166 -13.344 1.00 68.19 91 ARG A N 1
ATOM 697 C CA . ARG A 1 91 ? 1.326 -1.252 -13.188 1.00 68.19 91 ARG A CA 1
ATOM 698 C C . ARG A 1 91 ? 1.331 -1.671 -11.726 1.00 68.19 91 ARG A C 1
ATOM 700 O O . ARG A 1 91 ? 2.227 -1.303 -10.978 1.00 68.19 91 ARG A O 1
ATOM 707 N N . PHE A 1 92 ? 0.315 -2.463 -11.391 1.00 72.12 92 PHE A N 1
ATOM 708 C CA . PHE A 1 92 ? -0.009 -3.018 -10.078 1.00 72.12 92 PHE A CA 1
ATOM 709 C C . PHE A 1 92 ? -0.356 -1.979 -9.008 1.00 72.12 92 PHE A C 1
ATOM 711 O O . PHE A 1 92 ? 0.263 -0.921 -8.887 1.00 72.12 92 PHE A O 1
ATOM 718 N N . 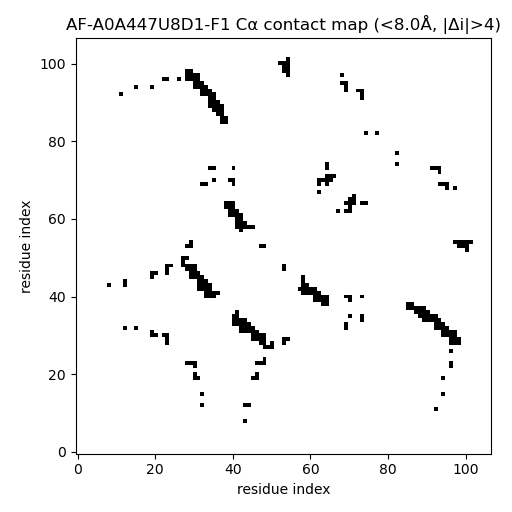ALA A 1 93 ? -1.409 -2.292 -8.257 1.00 82.25 93 ALA A N 1
ATOM 719 C CA . ALA A 1 93 ? -1.810 -1.557 -7.075 1.00 82.25 93 ALA A CA 1
ATOM 720 C C . ALA A 1 93 ? -1.510 -2.426 -5.854 1.00 82.25 93 ALA A C 1
ATOM 722 O O . ALA A 1 93 ? -1.857 -3.606 -5.843 1.00 82.25 93 ALA A O 1
ATOM 723 N N . ALA A 1 94 ? -0.883 -1.848 -4.839 1.00 86.50 94 ALA A N 1
ATOM 724 C CA . ALA A 1 94 ? -0.669 -2.501 -3.557 1.00 86.50 94 ALA A CA 1
ATOM 725 C C . ALA A 1 94 ? -1.564 -1.849 -2.507 1.00 86.50 94 ALA A C 1
ATOM 727 O O . ALA A 1 94 ? -1.625 -0.622 -2.425 1.00 86.50 94 ALA A O 1
ATOM 728 N N . VAL A 1 95 ? -2.236 -2.676 -1.706 1.00 86.56 95 VAL 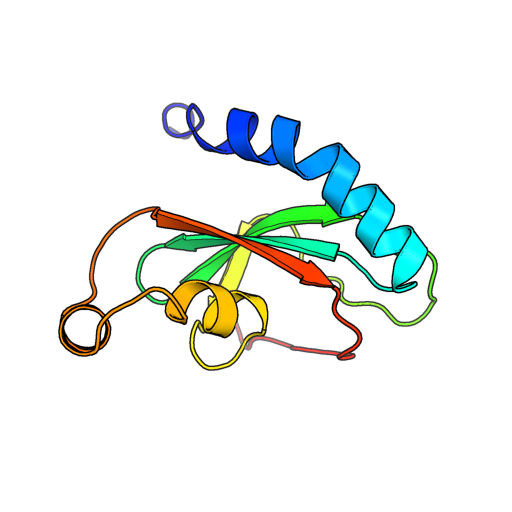A N 1
ATOM 729 C CA . VAL A 1 95 ? -3.014 -2.255 -0.536 1.00 86.56 95 VAL A CA 1
ATOM 730 C C . VAL A 1 95 ? -2.267 -2.713 0.705 1.00 86.56 95 VAL A C 1
ATOM 732 O O . VAL A 1 95 ? -1.958 -3.896 0.821 1.00 86.56 95 VAL A O 1
ATOM 735 N N . TYR A 1 96 ? -1.966 -1.803 1.626 1.00 87.69 96 TYR A N 1
ATOM 736 C CA . TYR A 1 96 ? -1.247 -2.146 2.852 1.00 87.69 96 TYR A CA 1
ATOM 737 C C . TYR A 1 96 ? -1.653 -1.238 4.017 1.00 87.69 96 TYR A C 1
ATOM 739 O O . TYR A 1 96 ? -2.077 -0.100 3.811 1.00 87.69 96 TYR A O 1
ATOM 747 N N . ALA A 1 97 ? -1.533 -1.764 5.235 1.00 87.00 97 ALA A N 1
ATOM 748 C CA . ALA A 1 97 ? -1.703 -1.029 6.485 1.00 87.00 97 ALA A CA 1
ATOM 749 C C . ALA A 1 97 ? -0.331 -0.614 7.031 1.00 87.00 97 ALA A C 1
ATOM 751 O O . ALA A 1 97 ? 0.641 -1.351 6.852 1.00 87.00 97 ALA A O 1
ATOM 752 N N . ASP A 1 98 ? -0.249 0.539 7.688 1.00 74.88 98 ASP A N 1
ATOM 753 C CA . ASP A 1 98 ? 1.020 1.086 8.167 1.00 74.88 98 ASP A CA 1
ATOM 754 C C . ASP A 1 98 ? 0.955 1.533 9.633 1.00 74.88 98 ASP A C 1
ATOM 756 O O . ASP A 1 98 ? 0.120 2.362 9.974 1.00 74.88 98 ASP A O 1
ATOM 760 N N . HIS A 1 99 ? 1.876 1.008 10.449 1.00 69.44 99 HIS A N 1
ATOM 761 C CA . HIS A 1 99 ? 2.112 1.352 11.860 1.00 69.44 99 HIS A CA 1
ATOM 762 C C . HIS A 1 99 ? 3.363 2.231 12.046 1.00 69.44 99 HIS A C 1
ATOM 764 O O . HIS A 1 99 ? 3.686 2.651 13.159 1.00 69.44 99 HIS A O 1
ATOM 770 N N . SER A 1 100 ? 4.126 2.468 10.974 1.00 54.31 100 SER A N 1
ATOM 771 C CA . SER A 1 100 ? 5.388 3.192 11.040 1.00 54.31 100 SER A CA 1
ATOM 772 C C . SER A 1 100 ? 5.127 4.697 11.123 1.00 54.31 100 SER A C 1
ATOM 774 O O . SER A 1 100 ? 4.753 5.376 10.168 1.00 54.31 100 SER A O 1
ATOM 776 N N . GLY A 1 101 ? 5.289 5.230 12.334 1.00 48.44 101 GLY A N 1
ATOM 777 C CA . GLY A 1 101 ? 5.271 6.661 12.591 1.00 48.44 101 GLY A CA 1
ATOM 778 C C . GLY A 1 101 ? 6.442 7.355 11.897 1.00 48.44 101 GLY A C 1
ATOM 779 O O . GLY A 1 101 ? 7.561 7.319 12.395 1.00 48.44 101 GLY A O 1
ATOM 780 N N . GLY A 1 102 ? 6.152 8.036 10.788 1.00 48.53 102 GLY A N 1
ATOM 781 C CA . GLY A 1 102 ? 6.976 9.113 10.243 1.00 48.53 102 GLY A CA 1
ATOM 782 C C . GLY A 1 102 ? 7.873 8.741 9.060 1.00 48.53 102 GLY A C 1
ATOM 783 O O . GLY A 1 102 ? 8.845 8.009 9.197 1.00 48.53 102 GLY A O 1
ATOM 784 N N . PHE A 1 103 ? 7.607 9.382 7.920 1.00 52.00 103 PHE A N 1
ATOM 785 C CA . PHE A 1 103 ? 8.606 9.652 6.886 1.00 52.00 103 PHE A CA 1
ATOM 786 C C . PHE A 1 103 ? 8.458 11.110 6.445 1.00 52.00 103 PHE A C 1
ATOM 788 O O . PHE A 1 103 ? 7.481 11.478 5.794 1.00 52.00 103 PHE A O 1
ATOM 795 N N . THR A 1 104 ? 9.418 11.952 6.823 1.00 42.75 104 THR A N 1
ATOM 796 C CA . THR A 1 104 ? 9.619 13.266 6.212 1.00 42.75 104 THR A CA 1
ATOM 797 C C . THR A 1 104 ? 10.464 13.086 4.955 1.00 42.75 104 THR A C 1
ATOM 799 O O . THR A 1 104 ? 11.552 12.516 5.004 1.00 42.75 104 THR A O 1
ATOM 802 N N . TYR A 1 105 ? 9.967 13.569 3.818 1.00 43.78 105 TYR A N 1
ATOM 803 C CA . TYR A 1 105 ? 10.788 13.743 2.622 1.00 43.78 105 TYR A CA 1
ATOM 804 C C . TYR A 1 105 ? 11.376 15.158 2.649 1.00 43.78 105 TYR A C 1
ATOM 806 O O . TYR A 1 105 ? 10.623 16.098 2.921 1.00 43.78 105 TYR A O 1
ATOM 814 N N . PRO A 1 106 ? 12.684 15.344 2.405 1.00 31.78 106 PRO A N 1
ATOM 815 C CA . PRO A 1 106 ? 13.211 16.673 2.133 1.00 31.78 106 PRO A CA 1
ATOM 816 C C . PRO A 1 106 ? 12.618 17.211 0.821 1.00 31.78 106 PRO A C 1
ATOM 818 O O . PRO A 1 106 ? 12.276 16.433 -0.074 1.00 31.78 106 PRO A O 1
ATOM 821 N N . ALA A 1 107 ? 12.460 18.536 0.770 1.00 34.72 107 ALA A N 1
ATOM 822 C CA . ALA A 1 107 ? 11.990 19.289 -0.393 1.00 34.72 107 ALA A CA 1
ATOM 823 C C . ALA A 1 107 ? 12.940 19.177 -1.594 1.00 34.72 107 ALA A C 1
ATOM 825 O O . ALA A 1 107 ? 14.163 19.026 -1.364 1.00 34.72 107 ALA A O 1
#

Radius of gyration: 14.14 Å; Cα contacts (8 Å, |Δi|>4): 172; chains: 1; bounding box: 32×32×37 Å

Foldseek 3Di:
DPPPDPDPLVVVCVVCVVVQVVVCVVVLAKKWKWWDAFQWTFTADIDGHPDPFYDDQDHRDTHGLVPDPFSVVNCVVDDPCCVVPTDDGTDDMDMDGDPDGDDDDDD

InterPro domains:
  IPR014757 Transcription regulator IclR, C-terminal [PF01614] (7-83)
  IPR014757 Transcription regulator IclR, C-terminal [PS51078] (1-107)
  IPR029016 GAF-like domain superfamily [G3DSA:3.30.450.40] (3-98)
  IPR050707 HTH-type Transcriptional Regulators in Metabolic Pathways [PTHR30136] (8-83)

pLDDT: mean 78.47, std 17.95, range [29.09, 95.75]

Sequence (107 aa):
MWALRNIHNRDVLSVAGPFMHRLMLLSGETVNVAIRNGNEAVLIGQKECKSMVRMCAPLGSRLPLHASGAGKALLYPLTEEELVGDRRQYRFAAVYADHSGGFTYPA

Second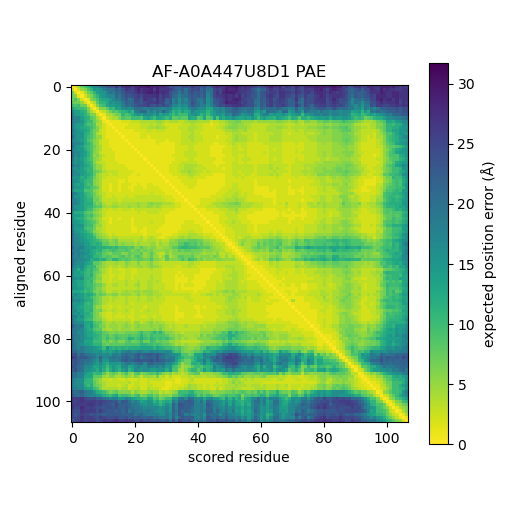ary structure (DSSP, 8-state):
---S--SSHHHHHHHHHHHHHHHHHHHSSEEEEEEEETTEEEEEEEE--S-SS---PPTT-EEESTTSHHHHHHHTT--HHHHHS----SEEEEEEEE-----PPP-

Nearest PDB structures (foldseek):
  1tf1-assembly2_B  TM=9.725E-01  e=4.073E-10  Escherichia coli
  2xro-assembly1_E  TM=9.281E-01  e=4.687E-05  Pseudomonas putida
  2o0y-assembly2_D  TM=8.073E-01  e=2.067E-05  Rhodococcus sp. (in: high G+C Gram-positive bacteria)
  7dqb-assembly1_A  TM=8.663E-01  e=6.030E-05  Microbacterium hydrocarbonoxydans
  2ia2-assembly1_A  TM=8.908E-01  e=1.456E-04  Rhodococcus jostii RHA1

Solvent-accessible surface area (backbone atoms only — not comparable to full-atom values): 6501 Å² total; per-residue (Å²): 144,83,87,87,83,78,76,69,61,63,56,55,52,64,67,42,47,65,57,39,51,51,48,20,70,73,68,60,22,26,16,39,29,26,33,31,50,54,77,26,22,30,31,74,44,76,36,79,42,91,54,94,77,61,63,76,82,55,77,67,41,72,40,52,23,90,81,33,75,57,14,44,58,60,50,65,86,54,52,72,69,52,68,75,68,67,70,63,70,74,56,65,73,28,77,49,70,43,86,69,78,77,83,86,76,83,132

Mean predicted aligned error: 8.23 Å

Organism: Salmonella enterica I (NCBI:txid59201)